Protein AF-A0A4P6Q8H3-F1 (afdb_monomer)

Sequence (110 aa):
MSIVLQLRPDGPITEISLPDSDIARLAALHRTIACTVLDVLPLNVRTDVYFDADAHDSGQPINPIATALLRRNGYPWQQCRGLVVLCAHTPEGAPIDLPLAQSGQLLAPQ

pLDDT: mean 84.44, std 11.74, range [45.09, 95.31]

Structure (mmCIF, N/CA/C/O backbone):
data_AF-A0A4P6Q8H3-F1
#
_entry.id   AF-A0A4P6Q8H3-F1
#
loop_
_atom_site.group_PDB
_atom_site.id
_atom_site.type_symbol
_atom_site.label_atom_id
_atom_site.label_alt_id
_atom_site.label_comp_id
_atom_site.label_asym_id
_atom_site.label_entity_id
_atom_site.label_seq_id
_atom_site.pdbx_PDB_ins_code
_atom_site.Cartn_x
_atom_site.Cartn_y
_atom_site.Cartn_z
_atom_site.occupancy
_atom_site.B_iso_or_equiv
_atom_site.auth_seq_id
_atom_site.auth_comp_id
_atom_site.auth_asym_id
_atom_site.auth_atom_id
_atom_site.pdbx_PDB_model_num
ATOM 1 N N . MET A 1 1 ? -7.932 -3.383 -18.381 1.00 45.94 1 MET A N 1
ATOM 2 C CA . MET A 1 1 ? -7.490 -2.333 -17.444 1.00 45.94 1 MET A CA 1
ATOM 3 C C . MET A 1 1 ? -6.812 -3.028 -16.282 1.00 45.94 1 MET A C 1
ATOM 5 O O . MET A 1 1 ? -7.375 -3.979 -15.755 1.00 45.94 1 MET A O 1
ATOM 9 N N . SER A 1 2 ? -5.587 -2.637 -15.970 1.00 55.84 2 SER A N 1
ATOM 10 C CA . SER A 1 2 ? -4.863 -3.115 -14.795 1.00 55.84 2 SER A CA 1
ATOM 11 C C . SER A 1 2 ? -4.801 -1.935 -13.828 1.00 55.84 2 SER A C 1
ATOM 13 O O . SER A 1 2 ? -4.644 -0.800 -14.281 1.00 55.84 2 SER A O 1
ATOM 15 N N . ILE A 1 3 ? -5.033 -2.179 -12.540 1.00 69.50 3 ILE A N 1
ATOM 16 C CA . ILE A 1 3 ? -5.221 -1.115 -11.547 1.00 69.50 3 ILE A CA 1
ATOM 17 C C . ILE A 1 3 ? -4.392 -1.367 -10.296 1.00 69.50 3 ILE A C 1
ATOM 19 O O . ILE A 1 3 ? -4.193 -2.499 -9.875 1.00 69.50 3 ILE A O 1
ATOM 23 N N . VAL A 1 4 ? -3.949 -0.299 -9.662 1.00 77.38 4 VAL A N 1
ATOM 24 C CA . VAL A 1 4 ? -3.361 -0.293 -8.329 1.00 77.38 4 VAL A CA 1
ATOM 25 C C . VAL A 1 4 ? -4.373 0.293 -7.358 1.00 77.38 4 VAL A C 1
ATOM 27 O O . VAL A 1 4 ? -5.062 1.259 -7.686 1.00 77.38 4 VAL A O 1
ATOM 30 N N . LEU A 1 5 ? -4.478 -0.289 -6.161 1.00 84.44 5 LEU A N 1
ATOM 31 C CA . LEU A 1 5 ? -5.413 0.190 -5.143 1.00 84.44 5 LEU A CA 1
ATOM 32 C C . LEU A 1 5 ? -4.682 1.080 -4.146 1.00 84.44 5 LEU A C 1
ATOM 34 O O . LEU A 1 5 ? -3.814 0.624 -3.408 1.00 84.44 5 LEU A O 1
ATOM 38 N N . GLN A 1 6 ? -5.073 2.343 -4.088 1.00 90.81 6 GLN A N 1
ATOM 39 C CA . GLN A 1 6 ? -4.655 3.276 -3.057 1.00 90.81 6 GLN A CA 1
ATOM 40 C C . GLN A 1 6 ? -5.669 3.237 -1.909 1.00 90.81 6 GLN A C 1
ATOM 42 O O . GLN A 1 6 ? -6.844 3.551 -2.081 1.00 90.81 6 GLN A O 1
ATOM 47 N N . LEU A 1 7 ? -5.196 2.862 -0.725 1.00 91.00 7 LEU A N 1
ATOM 48 C CA . LEU A 1 7 ? -5.953 2.799 0.518 1.00 91.00 7 LEU A CA 1
ATOM 49 C C . LEU A 1 7 ? -5.586 4.007 1.371 1.00 91.00 7 LEU A C 1
ATOM 51 O O . LEU A 1 7 ? -4.484 4.074 1.923 1.00 91.00 7 LEU A O 1
ATOM 55 N N . ARG A 1 8 ? -6.497 4.966 1.510 1.00 90.62 8 ARG A N 1
ATOM 56 C CA . ARG A 1 8 ? -6.270 6.108 2.399 1.00 90.62 8 ARG A CA 1
ATOM 57 C C . ARG A 1 8 ? -6.723 5.799 3.833 1.00 90.62 8 ARG A C 1
ATOM 59 O O . ARG A 1 8 ? -7.718 5.096 4.005 1.00 90.62 8 ARG A O 1
ATOM 66 N N . PRO A 1 9 ? -6.064 6.360 4.866 1.00 90.44 9 PRO A N 1
ATOM 67 C CA . PRO A 1 9 ? -6.502 6.212 6.257 1.00 90.44 9 PRO A CA 1
ATOM 68 C C . PRO A 1 9 ? -7.934 6.683 6.518 1.00 90.44 9 PRO A C 1
ATOM 70 O O . PRO A 1 9 ? -8.616 6.134 7.378 1.00 90.44 9 PRO A O 1
ATOM 73 N N . ASP A 1 10 ? -8.364 7.713 5.787 1.00 86.44 10 ASP A N 1
ATOM 74 C CA . ASP A 1 10 ? -9.632 8.425 5.949 1.00 86.44 10 ASP A CA 1
ATOM 75 C C . ASP A 1 10 ? -10.779 7.855 5.103 1.00 86.44 10 ASP A C 1
ATOM 77 O O . ASP A 1 10 ? -11.891 8.376 5.163 1.00 86.44 10 ASP A O 1
ATOM 81 N N . GLY A 1 11 ? -10.556 6.773 4.353 1.00 71.62 11 GLY A N 1
ATOM 82 C CA . GLY A 1 11 ? -11.653 6.056 3.710 1.00 71.62 11 GLY A CA 1
ATOM 83 C C . GLY A 1 11 ? -11.346 5.535 2.314 1.00 71.62 11 GLY A C 1
ATOM 84 O O . GLY A 1 11 ? -11.035 4.354 2.185 1.00 71.62 11 GLY A O 1
ATO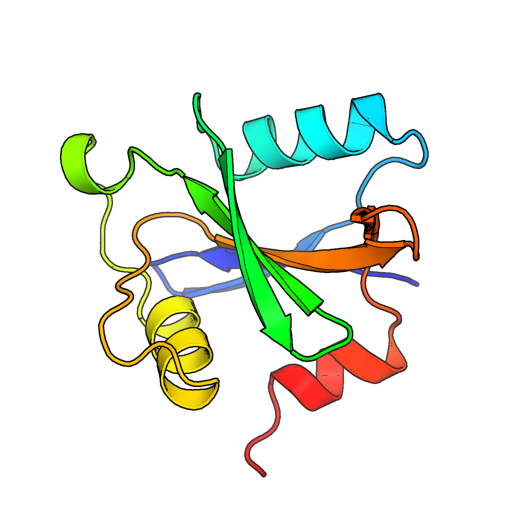M 85 N N . PRO A 1 12 ? -11.549 6.330 1.249 1.00 79.56 12 PRO A N 1
ATOM 86 C CA . PRO A 1 12 ? -11.826 5.775 -0.066 1.00 79.56 12 PRO A CA 1
ATOM 87 C C . PRO A 1 12 ? -10.656 4.947 -0.594 1.00 79.56 12 PRO A C 1
ATOM 89 O O . PRO A 1 12 ? -9.498 5.369 -0.564 1.00 79.56 12 PRO A O 1
ATOM 92 N N . ILE A 1 13 ? -11.008 3.769 -1.105 1.00 85.25 13 ILE A N 1
ATOM 93 C CA . ILE A 1 13 ? -10.136 2.967 -1.950 1.00 85.25 13 ILE A CA 1
ATOM 94 C C . ILE A 1 13 ? -10.223 3.578 -3.343 1.00 85.25 13 ILE A C 1
ATOM 96 O O . ILE A 1 13 ? -11.306 3.624 -3.927 1.00 85.25 13 ILE A O 1
ATOM 100 N N . THR A 1 14 ? -9.108 4.084 -3.853 1.00 86.38 14 THR A N 1
ATOM 101 C CA . THR A 1 14 ? -9.048 4.691 -5.184 1.00 86.38 14 THR A CA 1
ATOM 102 C C . THR A 1 14 ? -8.189 3.853 -6.107 1.00 86.38 14 THR A C 1
ATOM 104 O O . THR A 1 14 ? -7.115 3.398 -5.720 1.00 86.38 14 THR A O 1
ATOM 107 N N . GLU A 1 15 ? -8.650 3.675 -7.338 1.00 87.19 15 GLU A N 1
ATOM 108 C CA . GLU A 1 15 ? -7.891 2.991 -8.378 1.00 87.19 15 GLU A CA 1
ATOM 109 C C . GLU A 1 15 ? -6.971 3.991 -9.079 1.00 87.19 15 GLU A C 1
ATOM 111 O O . GLU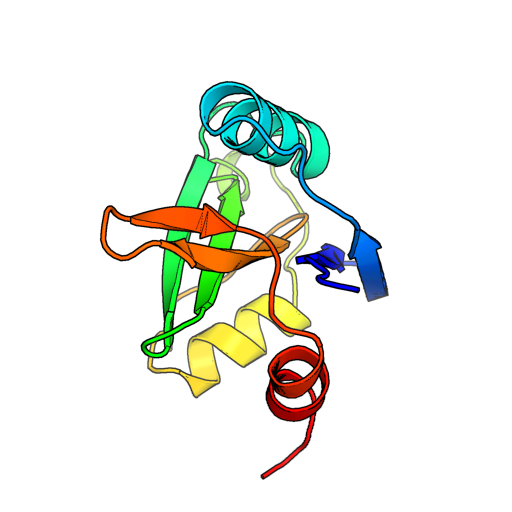 A 1 15 ? -7.403 5.072 -9.486 1.00 87.19 15 GLU A O 1
ATOM 116 N N . ILE A 1 16 ? -5.700 3.630 -9.213 1.00 84.75 16 ILE A N 1
ATOM 117 C CA . ILE A 1 16 ? -4.702 4.377 -9.981 1.00 84.75 16 ILE A CA 1
ATOM 118 C C . ILE A 1 16 ? -4.005 3.427 -10.957 1.00 84.75 16 ILE A C 1
ATOM 120 O O . ILE A 1 16 ? -4.143 2.211 -10.849 1.00 84.75 16 ILE A O 1
ATOM 124 N N . SER A 1 17 ? -3.239 3.968 -11.899 1.00 84.19 17 SER A N 1
ATOM 125 C CA . SER A 1 17 ? -2.379 3.171 -12.778 1.00 84.19 17 SER A CA 1
ATOM 126 C C . SER A 1 17 ? -0.927 3.556 -12.566 1.00 84.19 17 SER A C 1
ATOM 128 O O . SER A 1 17 ? -0.606 4.741 -12.417 1.00 84.19 17 SER A O 1
ATOM 130 N N . LEU A 1 18 ? -0.050 2.560 -12.560 1.00 83.31 18 LEU A N 1
ATOM 131 C CA . LEU A 1 18 ? 1.385 2.784 -12.567 1.00 83.31 18 LEU A CA 1
ATOM 132 C C . LEU A 1 18 ? 1.887 3.058 -13.994 1.00 83.31 18 LEU A C 1
ATOM 134 O O . LEU A 1 18 ? 1.299 2.592 -14.968 1.00 83.31 18 LEU A O 1
ATOM 138 N N . PRO A 1 19 ? 2.980 3.822 -14.149 1.00 84.38 19 PRO A N 1
ATOM 139 C CA . PRO A 1 19 ? 3.620 4.002 -15.449 1.00 84.38 19 PRO A CA 1
ATOM 140 C C . PRO A 1 19 ? 4.237 2.688 -15.963 1.00 84.38 19 PRO A C 1
ATOM 142 O O . PRO A 1 19 ? 4.524 1.775 -15.193 1.00 84.38 19 PRO A O 1
ATOM 145 N N . ASP A 1 20 ? 4.516 2.602 -17.264 1.00 79.31 20 ASP A N 1
ATOM 146 C CA . ASP A 1 20 ? 5.008 1.361 -17.889 1.00 79.31 20 ASP A CA 1
ATOM 147 C C . ASP A 1 20 ? 6.480 1.020 -17.578 1.00 79.31 20 ASP A C 1
ATOM 149 O O . ASP A 1 20 ? 6.899 -0.121 -17.751 1.00 79.31 20 ASP A O 1
ATOM 153 N N . SER A 1 21 ? 7.275 1.992 -17.117 1.00 83.31 21 SER A N 1
ATOM 154 C CA . SER A 1 21 ? 8.712 1.829 -16.842 1.00 83.31 21 SER A CA 1
ATOM 155 C C . SER A 1 21 ? 8.987 1.549 -15.366 1.00 83.31 21 SER A C 1
ATOM 157 O O . SER A 1 21 ? 8.587 2.346 -14.525 1.00 83.31 21 SER A O 1
ATOM 159 N N . ASP A 1 22 ? 9.748 0.498 -15.045 1.00 77.44 22 ASP A N 1
ATOM 160 C CA . ASP A 1 22 ? 10.038 0.068 -13.663 1.00 77.44 22 ASP A CA 1
ATOM 161 C C . ASP A 1 22 ? 10.598 1.180 -12.764 1.00 77.44 22 ASP A C 1
ATOM 163 O O . ASP A 1 22 ? 10.127 1.377 -11.642 1.00 77.44 22 ASP A O 1
ATOM 167 N N . ILE A 1 23 ? 11.550 1.973 -13.269 1.00 81.50 23 ILE A N 1
ATOM 168 C CA . ILE A 1 23 ? 12.101 3.123 -12.530 1.00 81.50 23 ILE A CA 1
ATOM 169 C C . ILE A 1 23 ? 10.998 4.152 -12.255 1.00 81.50 23 ILE A C 1
ATOM 171 O O . ILE A 1 23 ? 10.897 4.698 -11.154 1.00 81.50 23 ILE A O 1
ATOM 175 N N . ALA A 1 24 ? 10.141 4.400 -13.247 1.00 84.44 24 ALA A N 1
ATOM 176 C CA . ALA A 1 24 ? 9.018 5.312 -13.095 1.00 84.44 24 ALA A CA 1
ATOM 177 C C . ALA A 1 24 ? 7.962 4.762 -12.121 1.00 84.44 24 ALA A C 1
ATOM 179 O O . ALA A 1 24 ? 7.309 5.558 -11.452 1.00 84.44 24 ALA A O 1
ATOM 180 N N . ARG A 1 25 ? 7.808 3.434 -11.997 1.00 87.38 25 ARG A N 1
ATOM 181 C CA . ARG A 1 25 ? 6.855 2.800 -11.069 1.00 87.38 25 ARG A CA 1
ATOM 182 C C . ARG A 1 25 ? 7.239 3.041 -9.621 1.00 87.38 25 ARG A C 1
ATOM 184 O O . ARG A 1 25 ? 6.410 3.523 -8.856 1.00 87.38 25 ARG A O 1
ATOM 191 N N . LEU A 1 26 ? 8.496 2.787 -9.257 1.00 87.31 26 LEU A N 1
ATOM 192 C CA . LEU A 1 26 ? 8.980 3.066 -7.902 1.00 87.31 26 LEU A CA 1
ATOM 193 C C . LEU A 1 26 ? 8.883 4.561 -7.572 1.00 87.31 26 LEU A C 1
ATOM 195 O O . LEU A 1 26 ? 8.360 4.927 -6.521 1.00 87.31 26 LEU A O 1
ATOM 199 N N . ALA A 1 27 ? 9.290 5.438 -8.496 1.00 88.38 27 ALA A N 1
ATOM 200 C CA . ALA A 1 27 ? 9.148 6.882 -8.312 1.00 88.38 27 ALA A CA 1
ATOM 201 C C . ALA A 1 27 ? 7.676 7.316 -8.151 1.00 88.38 27 ALA A C 1
ATOM 203 O O . ALA A 1 27 ? 7.367 8.191 -7.339 1.00 88.38 27 ALA A O 1
ATOM 204 N N . ALA A 1 28 ? 6.757 6.690 -8.893 1.00 90.12 28 ALA A N 1
ATOM 205 C CA . ALA A 1 28 ? 5.325 6.926 -8.755 1.00 90.12 28 ALA A CA 1
ATOM 206 C C . ALA A 1 28 ? 4.799 6.460 -7.390 1.00 90.12 28 ALA A C 1
ATOM 208 O O . ALA A 1 28 ? 4.032 7.195 -6.777 1.00 90.12 28 ALA A O 1
ATOM 209 N N . LEU A 1 29 ? 5.233 5.302 -6.879 1.00 91.50 29 LEU A N 1
ATOM 210 C CA . LEU A 1 29 ? 4.853 4.822 -5.545 1.00 91.50 29 LEU A CA 1
ATOM 211 C C . LEU A 1 29 ? 5.306 5.783 -4.443 1.00 91.50 29 LEU A C 1
ATOM 213 O O . LEU A 1 29 ? 4.477 6.198 -3.635 1.00 91.50 29 LEU A O 1
ATOM 217 N N . HIS A 1 30 ? 6.570 6.219 -4.468 1.00 92.81 30 HIS A N 1
ATOM 218 C CA . HIS A 1 30 ? 7.086 7.228 -3.534 1.00 92.81 30 HIS A CA 1
ATOM 219 C C . HIS A 1 30 ? 6.251 8.509 -3.553 1.00 92.81 30 HIS A C 1
ATOM 221 O O . HIS A 1 30 ? 5.875 9.038 -2.507 1.00 92.81 30 HIS A O 1
ATOM 227 N N . ARG A 1 31 ? 5.921 9.004 -4.751 1.00 91.62 31 ARG A N 1
ATOM 228 C CA . ARG A 1 31 ? 5.12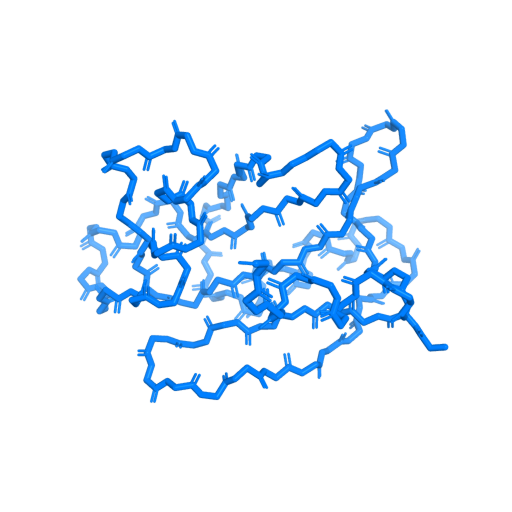1 10.221 -4.908 1.00 91.62 31 ARG A CA 1
ATOM 229 C C . ARG A 1 31 ? 3.683 10.041 -4.426 1.00 91.62 31 ARG A C 1
ATOM 231 O O . ARG A 1 31 ? 3.145 10.952 -3.806 1.00 91.62 31 ARG A O 1
ATOM 238 N N . THR A 1 32 ? 3.069 8.902 -4.724 1.00 91.94 32 THR A N 1
ATOM 239 C CA . THR A 1 32 ? 1.687 8.588 -4.341 1.00 91.94 32 THR A CA 1
ATOM 240 C C . THR A 1 32 ? 1.548 8.442 -2.831 1.00 91.94 32 THR A C 1
ATOM 242 O O . THR A 1 32 ? 0.622 8.999 -2.251 1.00 91.94 32 THR A O 1
ATOM 245 N N . ILE A 1 33 ? 2.476 7.728 -2.190 1.00 92.88 33 ILE A N 1
ATOM 246 C CA . ILE A 1 33 ? 2.499 7.536 -0.733 1.00 92.88 33 ILE A CA 1
ATOM 247 C C . ILE A 1 33 ? 2.997 8.796 -0.013 1.00 92.88 33 ILE A C 1
ATOM 249 O O . ILE A 1 33 ? 2.674 9.000 1.154 1.00 92.88 33 ILE A O 1
ATOM 253 N N . ALA A 1 34 ? 3.692 9.679 -0.736 1.00 91.50 34 ALA A N 1
ATOM 254 C CA . ALA A 1 34 ? 4.341 10.874 -0.215 1.00 91.50 34 ALA A CA 1
ATOM 255 C C . ALA A 1 34 ? 5.384 10.537 0.866 1.00 91.50 34 ALA A C 1
ATOM 257 O O . ALA A 1 34 ? 5.409 11.158 1.926 1.00 91.50 34 ALA A O 1
ATOM 258 N N . CYS A 1 35 ? 6.248 9.556 0.575 1.00 92.06 35 CYS A N 1
ATOM 259 C CA . CYS A 1 35 ? 7.261 9.047 1.500 1.00 92.06 35 CYS A CA 1
ATOM 260 C C . CYS A 1 35 ? 8.692 9.173 0.974 1.00 92.06 35 CYS A C 1
ATOM 262 O O . CYS A 1 35 ? 8.953 9.148 -0.235 1.00 92.06 35 CYS A O 1
ATOM 264 N N . THR A 1 36 ? 9.633 9.238 1.915 1.00 89.88 36 THR A N 1
ATOM 265 C CA . THR A 1 36 ? 11.073 9.198 1.623 1.00 89.88 36 THR A CA 1
ATOM 266 C C . THR A 1 36 ? 11.579 7.764 1.576 1.00 89.88 36 THR A C 1
ATOM 268 O O . THR A 1 36 ? 12.326 7.415 0.665 1.00 89.88 36 THR A O 1
ATOM 271 N N . VAL A 1 37 ? 11.145 6.927 2.522 1.00 91.94 37 VAL A N 1
ATOM 272 C CA . VAL A 1 37 ? 11.510 5.512 2.602 1.00 91.94 37 VAL A CA 1
ATOM 273 C C . VAL A 1 37 ? 10.263 4.676 2.354 1.00 91.94 37 VAL A C 1
ATOM 275 O O . VAL A 1 37 ? 9.253 4.807 3.041 1.00 91.94 37 VAL A O 1
ATOM 278 N N . LEU A 1 38 ? 10.327 3.847 1.319 1.00 93.00 38 LEU A N 1
ATOM 279 C CA . LEU A 1 38 ? 9.250 2.948 0.941 1.00 93.00 38 LEU A CA 1
ATOM 280 C C . LEU A 1 38 ? 9.547 1.560 1.509 1.00 93.00 38 LEU A C 1
ATOM 282 O O . LEU A 1 38 ? 10.622 1.020 1.251 1.00 93.00 38 LEU A O 1
ATOM 286 N N . ASP A 1 39 ? 8.598 0.993 2.243 1.00 92.94 39 ASP A N 1
ATOM 287 C CA . ASP A 1 39 ? 8.642 -0.397 2.696 1.00 92.94 39 ASP A CA 1
ATOM 288 C C . ASP A 1 39 ? 7.592 -1.233 1.955 1.00 92.94 39 ASP A C 1
ATOM 290 O O . ASP A 1 39 ? 6.608 -0.707 1.418 1.00 92.94 39 ASP A O 1
ATOM 294 N N . VAL A 1 40 ? 7.827 -2.543 1.900 1.00 93.00 40 VAL A N 1
ATOM 295 C CA . VAL A 1 40 ? 6.992 -3.500 1.181 1.00 93.00 40 VAL A CA 1
ATOM 296 C C . VAL A 1 40 ? 6.783 -4.773 1.993 1.00 93.00 40 VAL A C 1
ATOM 298 O O . VAL A 1 40 ? 7.724 -5.383 2.497 1.00 93.00 40 VAL A O 1
ATOM 301 N N . LEU A 1 41 ? 5.529 -5.214 2.083 1.00 92.12 41 LEU A N 1
ATOM 302 C CA . LEU A 1 41 ? 5.169 -6.505 2.667 1.00 92.12 41 LEU A CA 1
ATOM 303 C C . LEU A 1 41 ? 4.340 -7.326 1.678 1.00 92.12 41 LEU A C 1
ATOM 305 O O . LEU A 1 41 ? 3.353 -6.803 1.155 1.00 92.12 41 LEU A O 1
ATOM 309 N N . PRO A 1 42 ? 4.662 -8.610 1.454 1.00 90.56 42 PRO A N 1
ATOM 310 C CA . PRO A 1 42 ? 3.833 -9.458 0.615 1.00 90.56 42 PRO A CA 1
ATOM 311 C C . PRO A 1 42 ? 2.509 -9.735 1.328 1.00 90.56 42 PRO A C 1
ATOM 313 O O . PRO A 1 42 ? 2.471 -10.350 2.389 1.00 90.56 42 PRO A O 1
ATOM 316 N N . LEU A 1 43 ? 1.395 -9.288 0.750 1.00 87.75 43 LEU A N 1
ATOM 317 C CA . LEU A 1 43 ? 0.066 -9.588 1.281 1.00 87.75 43 LEU A CA 1
ATOM 318 C C . LEU A 1 43 ? -0.309 -11.045 1.006 1.00 87.75 43 LEU A C 1
ATOM 320 O O . LEU A 1 43 ? -0.938 -11.698 1.827 1.00 87.75 43 LEU A O 1
ATOM 324 N N . ASN A 1 44 ? 0.034 -11.534 -0.183 1.00 82.81 44 ASN A N 1
ATOM 325 C CA . ASN A 1 44 ? -0.142 -12.915 -0.611 1.00 82.81 44 ASN A CA 1
ATOM 326 C C . ASN A 1 44 ? 0.844 -13.223 -1.754 1.00 82.81 44 ASN A C 1
ATOM 328 O O . ASN A 1 44 ? 1.673 -12.394 -2.110 1.00 82.81 44 ASN A O 1
ATOM 332 N N . VAL A 1 45 ? 0.732 -14.404 -2.369 1.00 80.94 45 VAL A N 1
ATOM 333 C CA . VAL A 1 45 ? 1.647 -14.886 -3.429 1.00 80.94 45 VAL A CA 1
ATOM 334 C C . VAL A 1 45 ? 1.673 -13.993 -4.686 1.00 80.94 45 VAL A C 1
ATOM 336 O O . VAL A 1 45 ? 2.499 -14.199 -5.564 1.00 80.94 45 VAL A O 1
ATOM 339 N N . ARG A 1 46 ? 0.734 -13.055 -4.835 1.00 81.31 46 ARG A N 1
ATOM 340 C CA . ARG A 1 46 ? 0.548 -12.244 -6.048 1.00 81.31 46 ARG A CA 1
ATOM 341 C C . ARG A 1 46 ? 0.390 -10.751 -5.774 1.00 81.31 46 ARG A C 1
ATOM 343 O O . ARG A 1 46 ? 0.172 -9.997 -6.719 1.00 81.31 46 ARG A O 1
ATOM 350 N N . THR A 1 47 ? 0.405 -10.321 -4.517 1.00 87.44 47 THR A N 1
ATOM 351 C CA . THR A 1 47 ? 0.086 -8.940 -4.148 1.00 87.44 47 THR A CA 1
ATOM 352 C C . THR A 1 47 ? 0.975 -8.481 -3.018 1.00 87.44 47 THR A C 1
ATOM 354 O O . THR A 1 47 ? 1.071 -9.166 -2.001 1.00 87.44 47 THR A O 1
ATOM 357 N N . ASP A 1 48 ? 1.511 -7.280 -3.171 1.00 92.25 48 ASP A N 1
ATOM 358 C CA . ASP A 1 48 ? 2.326 -6.598 -2.183 1.00 92.25 48 ASP A CA 1
ATOM 359 C C . ASP A 1 48 ? 1.625 -5.348 -1.658 1.00 92.25 48 ASP A C 1
ATOM 361 O O . ASP A 1 48 ? 0.799 -4.723 -2.332 1.00 92.25 48 ASP A O 1
ATOM 365 N N . VAL A 1 49 ? 1.985 -4.988 -0.431 1.00 93.19 49 VAL A N 1
ATOM 366 C CA . VAL A 1 49 ? 1.560 -3.785 0.272 1.00 93.19 49 VAL A CA 1
ATOM 367 C C . VAL A 1 49 ? 2.746 -2.846 0.375 1.00 93.19 49 VAL A C 1
ATOM 369 O O . VAL A 1 49 ? 3.694 -3.138 1.098 1.00 93.19 49 VAL A O 1
ATOM 372 N N . TYR A 1 50 ? 2.665 -1.709 -0.304 1.00 94.94 50 TYR A N 1
ATOM 373 C CA . TYR A 1 50 ? 3.643 -0.632 -0.229 1.00 94.94 50 TYR A CA 1
ATOM 374 C C . TYR A 1 50 ? 3.160 0.463 0.719 1.00 94.94 50 TYR A C 1
ATOM 376 O O . TYR A 1 50 ? 2.007 0.900 0.642 1.00 94.94 50 TYR A O 1
ATOM 384 N N . PHE 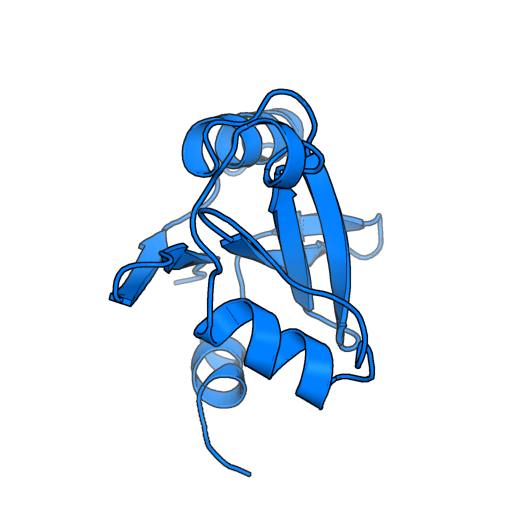A 1 51 ? 4.034 0.915 1.611 1.00 94.75 51 PHE A N 1
ATOM 385 C CA . PHE A 1 51 ? 3.718 1.943 2.600 1.00 94.75 51 PHE A CA 1
ATOM 386 C C . PHE A 1 51 ? 4.968 2.724 3.014 1.00 94.75 51 PHE A C 1
ATOM 388 O O . PHE A 1 51 ? 6.094 2.347 2.700 1.00 94.75 51 PHE A O 1
ATOM 395 N N . ASP A 1 52 ? 4.755 3.844 3.697 1.00 95.31 52 ASP A N 1
ATOM 396 C CA . ASP A 1 52 ? 5.829 4.669 4.245 1.00 95.31 52 ASP A CA 1
ATOM 397 C C . ASP A 1 52 ? 6.427 4.009 5.497 1.00 95.31 52 ASP A C 1
ATOM 399 O O . ASP A 1 52 ? 5.719 3.802 6.490 1.00 95.31 52 ASP A O 1
ATOM 403 N N . ALA A 1 53 ? 7.721 3.685 5.450 1.00 93.44 53 ALA A N 1
ATOM 404 C CA . ALA A 1 53 ? 8.438 3.062 6.564 1.00 93.44 53 ALA A CA 1
ATOM 405 C C . ALA A 1 53 ? 8.478 3.977 7.801 1.00 93.44 53 ALA A C 1
ATOM 407 O O . ALA A 1 53 ? 8.390 3.508 8.936 1.00 93.44 53 ALA A O 1
ATOM 408 N N . ASP A 1 54 ? 8.521 5.291 7.570 1.00 93.88 54 ASP A N 1
ATOM 409 C CA . ASP A 1 54 ? 8.690 6.317 8.600 1.00 93.88 54 ASP A CA 1
ATOM 410 C C . ASP A 1 54 ? 7.339 6.909 9.044 1.00 93.88 54 ASP A C 1
ATOM 412 O O . ASP A 1 54 ? 7.273 7.902 9.779 1.00 93.88 54 ASP A O 1
ATOM 416 N N . ALA A 1 55 ? 6.221 6.301 8.626 1.00 91.19 55 ALA A N 1
ATOM 417 C CA . ALA A 1 55 ? 4.877 6.801 8.913 1.00 91.19 55 ALA A CA 1
ATOM 418 C C . ALA A 1 55 ? 4.568 6.863 10.416 1.00 91.19 55 ALA A C 1
ATOM 420 O O . ALA A 1 55 ? 3.725 7.655 10.852 1.00 91.19 55 ALA A O 1
ATOM 421 N N . HIS A 1 56 ? 5.220 6.010 11.213 1.00 89.31 56 HIS A N 1
ATOM 422 C CA . HIS A 1 56 ? 5.127 6.054 12.669 1.00 89.31 56 HIS A CA 1
ATOM 423 C C . HIS A 1 56 ? 5.739 7.342 13.223 1.00 89.31 56 HIS A C 1
ATOM 425 O O . HIS A 1 56 ? 5.057 8.076 13.941 1.00 89.31 56 HIS A O 1
ATOM 431 N N . ASP A 1 57 ? 6.977 7.636 12.835 1.00 91.25 57 ASP A N 1
ATOM 432 C CA . ASP A 1 57 ? 7.745 8.785 13.321 1.00 91.25 57 ASP A CA 1
ATOM 433 C C . ASP A 1 57 ? 7.168 10.108 12.809 1.00 91.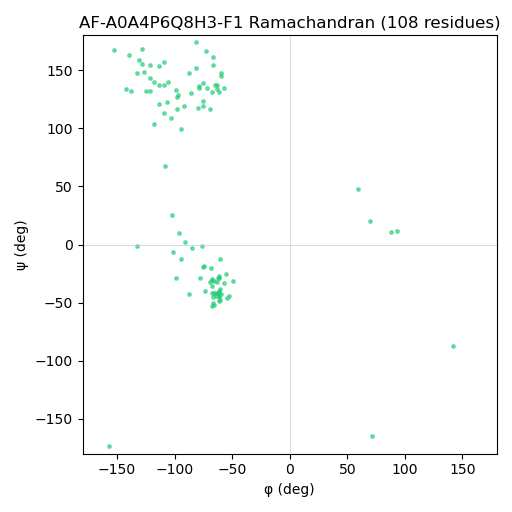25 57 ASP A C 1
ATOM 435 O O . ASP A 1 57 ? 7.137 11.108 13.524 1.00 91.25 57 ASP A O 1
ATOM 439 N N . SER A 1 58 ? 6.606 10.088 11.600 1.00 88.12 58 SER A N 1
ATOM 440 C CA . SER A 1 58 ? 5.917 11.228 10.988 1.00 88.12 58 SER A CA 1
ATOM 441 C C . SER A 1 58 ? 4.514 11.482 11.560 1.00 88.12 58 SER A C 1
ATOM 443 O O . SER A 1 58 ? 3.830 12.413 11.135 1.00 88.12 58 SER A O 1
ATOM 445 N N . GLY A 1 59 ? 4.045 10.660 12.507 1.00 91.19 59 GLY A N 1
ATOM 446 C CA . GLY A 1 59 ? 2.754 10.848 13.172 1.00 91.19 59 GLY A CA 1
ATOM 447 C C . GLY A 1 59 ? 1.533 10.609 12.278 1.00 91.19 59 GLY A C 1
ATOM 448 O O . GLY A 1 59 ? 0.436 11.063 12.609 1.00 91.19 59 GLY A O 1
ATOM 449 N N . GLN A 1 60 ? 1.686 9.885 11.164 1.00 93.25 60 GLN A N 1
ATOM 450 C CA . GLN A 1 60 ? 0.585 9.599 10.241 1.00 93.25 60 GLN A CA 1
ATOM 451 C C . GLN A 1 60 ? -0.547 8.834 10.959 1.00 93.25 60 GLN A C 1
ATOM 453 O O . GLN A 1 60 ? -0.290 8.035 11.874 1.00 93.25 60 GLN A O 1
ATOM 458 N N . PRO A 1 61 ? -1.821 9.034 10.578 1.00 94.62 61 PRO A N 1
ATOM 459 C CA . PRO A 1 61 ? -2.935 8.305 11.175 1.00 94.62 61 PRO A CA 1
ATOM 460 C C . PRO A 1 61 ? -2.873 6.817 10.820 1.00 94.62 61 PRO A C 1
ATOM 462 O O . PRO A 1 61 ? -2.320 6.427 9.793 1.00 94.62 61 PRO A O 1
ATOM 465 N N . ILE A 1 62 ? -3.464 5.970 11.662 1.00 94.56 62 ILE A N 1
ATOM 466 C CA . ILE A 1 62 ? -3.586 4.533 11.382 1.00 94.56 62 ILE A CA 1
ATOM 467 C C . ILE A 1 62 ? -4.455 4.336 10.142 1.00 94.56 62 ILE A C 1
ATOM 469 O O . ILE A 1 62 ? -5.509 4.954 10.029 1.00 94.56 62 ILE A O 1
ATOM 473 N N . ASN A 1 63 ? -4.040 3.435 9.255 1.00 94.94 63 ASN A N 1
ATOM 474 C CA . ASN A 1 63 ? -4.847 2.975 8.136 1.00 94.94 63 ASN A CA 1
ATOM 475 C C . ASN A 1 63 ? -5.576 1.681 8.533 1.00 94.94 63 ASN A C 1
ATOM 477 O O . ASN A 1 63 ? -4.958 0.608 8.533 1.00 94.94 63 ASN A O 1
ATOM 481 N N . PRO A 1 64 ? -6.864 1.750 8.923 1.00 92.88 64 PRO A N 1
ATOM 482 C CA . PRO A 1 64 ? -7.568 0.598 9.476 1.00 92.88 64 PRO A CA 1
ATOM 483 C C . PRO A 1 64 ? -7.782 -0.500 8.431 1.00 92.88 64 PRO A C 1
ATOM 485 O O . PRO A 1 64 ? -7.676 -1.677 8.770 1.00 92.88 64 PRO A O 1
ATOM 488 N N . ILE A 1 65 ? -8.021 -0.133 7.167 1.00 91.12 65 ILE A N 1
ATOM 489 C CA . ILE A 1 65 ? -8.251 -1.086 6.075 1.00 91.12 65 ILE A CA 1
ATOM 490 C C . ILE A 1 65 ? -6.969 -1.868 5.790 1.00 91.12 65 ILE A C 1
ATOM 492 O O . ILE A 1 65 ? -6.977 -3.097 5.836 1.00 91.12 65 ILE A O 1
ATOM 496 N N . ALA A 1 66 ? -5.852 -1.171 5.566 1.00 92.31 66 ALA A N 1
ATOM 497 C CA . ALA A 1 66 ? -4.568 -1.822 5.312 1.00 92.31 66 ALA A CA 1
ATOM 498 C C . ALA A 1 66 ? -4.115 -2.681 6.503 1.00 92.31 66 ALA A C 1
ATOM 500 O O . ALA A 1 66 ? -3.674 -3.815 6.326 1.00 92.31 66 ALA A O 1
ATOM 501 N N . THR A 1 67 ? -4.300 -2.177 7.727 1.00 93.25 67 THR A N 1
ATOM 502 C CA . THR A 1 67 ? -3.988 -2.922 8.955 1.00 93.25 67 THR A CA 1
ATOM 503 C C . THR A 1 67 ? -4.826 -4.198 9.061 1.00 93.25 67 THR A C 1
ATOM 505 O O . THR A 1 67 ? -4.293 -5.263 9.361 1.00 93.25 67 THR A O 1
ATOM 508 N N . ALA A 1 68 ? -6.132 -4.129 8.790 1.00 90.88 68 ALA A N 1
ATOM 509 C CA . ALA A 1 68 ? -7.000 -5.303 8.812 1.00 90.88 68 ALA A CA 1
ATOM 510 C C . ALA A 1 68 ? -6.607 -6.331 7.737 1.00 90.88 68 ALA A C 1
ATOM 512 O O . ALA A 1 68 ? -6.561 -7.528 8.027 1.00 90.88 68 ALA A O 1
ATOM 513 N N . LEU A 1 69 ? -6.274 -5.872 6.525 1.00 89.62 69 LEU A N 1
ATOM 514 C CA . LEU A 1 69 ? -5.808 -6.732 5.434 1.00 89.62 69 LEU A CA 1
A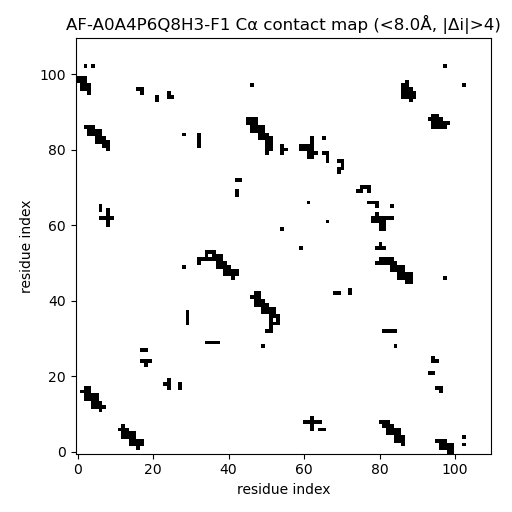TOM 515 C C . LEU A 1 69 ? -4.522 -7.474 5.807 1.00 89.62 69 LEU A C 1
ATOM 517 O O . LEU A 1 69 ? -4.458 -8.692 5.656 1.00 89.62 69 LEU A O 1
ATOM 521 N N . LE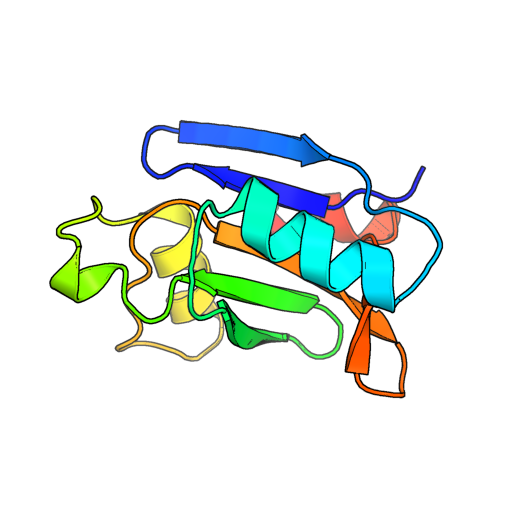U A 1 70 ? -3.525 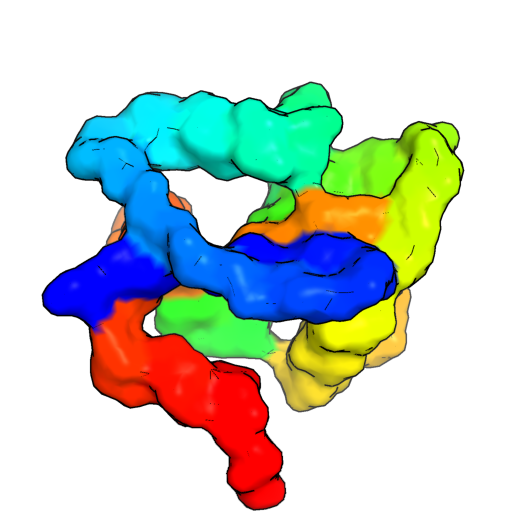-6.775 6.345 1.00 91.69 70 LEU A N 1
ATOM 522 C CA . LEU A 1 70 ? -2.261 -7.384 6.762 1.00 91.69 70 LEU A CA 1
ATOM 523 C C . LEU A 1 70 ? -2.455 -8.383 7.903 1.00 91.69 70 LEU A C 1
ATOM 525 O O . LEU A 1 70 ? -1.957 -9.507 7.836 1.00 91.69 70 LEU A O 1
ATOM 529 N N . ARG A 1 71 ? -3.257 -8.032 8.913 1.00 92.69 71 ARG A N 1
ATOM 530 C CA . ARG A 1 71 ? -3.580 -8.947 10.018 1.00 92.69 71 ARG A CA 1
ATOM 531 C C . ARG A 1 71 ? -4.255 -10.224 9.531 1.00 92.69 71 ARG A C 1
ATOM 533 O O . ARG A 1 71 ? -3.888 -11.308 9.979 1.00 92.69 71 ARG A O 1
ATOM 540 N N . ARG A 1 72 ? -5.196 -10.111 8.588 1.00 89.50 72 ARG A N 1
ATOM 541 C CA . ARG A 1 72 ? -5.865 -11.265 7.964 1.00 89.50 72 ARG A CA 1
ATOM 542 C C . ARG A 1 72 ? -4.883 -12.176 7.220 1.00 89.50 72 ARG A C 1
ATOM 544 O O . ARG A 1 72 ? -5.127 -13.374 7.143 1.00 89.50 72 ARG A O 1
ATOM 551 N N . ASN A 1 73 ? -3.785 -11.625 6.707 1.00 88.94 73 ASN A N 1
ATOM 552 C CA . ASN A 1 73 ? -2.782 -12.347 5.924 1.00 88.94 73 ASN A CA 1
ATOM 553 C C . ASN A 1 73 ? -1.515 -12.700 6.725 1.00 88.94 73 ASN A C 1
ATOM 555 O O . ASN A 1 73 ? -0.449 -12.892 6.153 1.00 88.94 73 ASN A O 1
ATOM 559 N N . GLY A 1 74 ? -1.620 -12.825 8.053 1.00 90.38 74 GLY A N 1
ATOM 560 C CA . GLY A 1 74 ? -0.535 -13.373 8.876 1.00 90.38 74 GLY A CA 1
ATOM 561 C C . GLY A 1 74 ? 0.433 -12.344 9.459 1.00 90.38 74 GLY A C 1
ATOM 562 O O . GLY A 1 74 ? 1.439 -12.735 10.045 1.00 90.38 74 GLY A O 1
ATOM 563 N N . TYR A 1 75 ? 0.103 -11.051 9.392 1.00 92.25 75 TYR A N 1
ATOM 564 C CA . TYR A 1 75 ? 0.865 -9.971 10.028 1.00 92.25 75 TYR A CA 1
ATOM 565 C C . TYR A 1 75 ? 0.104 -9.382 11.233 1.00 92.25 75 TYR A C 1
ATOM 567 O O . TYR A 1 75 ? -0.346 -8.235 11.183 1.00 92.25 75 TYR A O 1
ATOM 575 N N . PRO A 1 76 ? -0.083 -10.134 12.339 1.00 91.31 76 PRO A N 1
ATOM 576 C CA . PRO A 1 76 ? -0.949 -9.722 13.451 1.00 91.31 76 PRO A CA 1
ATOM 577 C C . PRO A 1 76 ? -0.485 -8.431 14.145 1.00 91.31 76 PRO A C 1
ATOM 579 O O . PRO A 1 76 ? -1.307 -7.675 14.666 1.00 91.31 76 PRO A O 1
ATOM 582 N N . TRP A 1 77 ? 0.822 -8.165 14.122 1.00 88.44 77 TRP A N 1
ATOM 583 C CA . TRP A 1 77 ? 1.453 -7.023 14.787 1.00 88.44 77 TRP A CA 1
ATOM 584 C C . TRP A 1 77 ? 1.642 -5.812 13.875 1.00 88.44 77 TRP A C 1
ATOM 586 O O . TRP A 1 77 ? 1.935 -4.727 14.372 1.00 88.44 77 TRP A O 1
ATOM 596 N N . GLN A 1 78 ? 1.463 -5.974 12.561 1.00 90.62 78 GLN A N 1
ATOM 597 C CA . GLN A 1 78 ? 1.708 -4.889 11.624 1.00 90.62 78 GLN A CA 1
ATOM 598 C C . GLN A 1 78 ? 0.569 -3.875 11.696 1.00 90.62 78 GLN A C 1
ATOM 600 O O . GLN A 1 78 ? -0.604 -4.208 11.511 1.00 90.62 78 GLN A O 1
ATOM 605 N N . GLN A 1 79 ? 0.931 -2.625 11.964 1.00 91.12 79 GLN A N 1
ATOM 606 C CA . GLN A 1 79 ? 0.018 -1.495 11.969 1.00 91.12 79 GLN A CA 1
ATOM 607 C C . GLN A 1 79 ? 0.458 -0.514 10.891 1.00 91.12 79 GLN A C 1
ATOM 609 O O . GLN A 1 79 ? 1.411 0.240 11.080 1.00 91.12 79 GLN A O 1
ATOM 614 N N . CYS A 1 80 ? -0.256 -0.504 9.769 1.00 91.81 80 CYS A N 1
ATOM 615 C CA . CYS A 1 80 ? 0.005 0.467 8.718 1.00 91.81 80 CYS A CA 1
ATOM 616 C C . CYS A 1 80 ? -0.531 1.836 9.113 1.00 91.81 80 CYS A C 1
ATOM 618 O O . CYS A 1 80 ? -1.631 1.970 9.661 1.00 91.81 80 CYS A O 1
ATOM 620 N N . ARG A 1 81 ? 0.250 2.865 8.800 1.00 93.69 81 ARG A N 1
ATOM 621 C CA . ARG A 1 81 ? -0.093 4.266 9.021 1.00 93.69 81 ARG A CA 1
ATOM 622 C C . ARG A 1 81 ? 0.075 5.014 7.705 1.00 93.69 81 ARG A C 1
ATOM 624 O O . ARG A 1 81 ? 0.905 4.639 6.888 1.00 93.69 81 ARG A O 1
ATOM 631 N N . GLY A 1 82 ? -0.735 6.044 7.500 1.00 94.19 82 GLY A N 1
ATOM 632 C CA . GLY A 1 82 ? -0.729 6.811 6.262 1.00 94.19 82 GLY A CA 1
ATOM 633 C C . GLY A 1 82 ? -1.313 6.053 5.067 1.00 94.19 82 GLY A C 1
ATOM 634 O O . GLY A 1 82 ? -2.053 5.070 5.192 1.00 94.19 82 GLY A O 1
ATOM 635 N N . LEU A 1 83 ? -1.035 6.581 3.883 1.00 94.56 83 LEU A N 1
ATOM 636 C CA . LEU A 1 83 ? -1.514 6.034 2.622 1.00 94.56 83 LEU A CA 1
ATOM 637 C C . LEU A 1 83 ? -0.778 4.729 2.308 1.00 94.56 83 LEU A C 1
ATOM 639 O O . LEU A 1 83 ? 0.437 4.640 2.444 1.00 94.56 83 LEU A O 1
ATOM 643 N N . VAL A 1 84 ? -1.537 3.722 1.892 1.00 94.38 84 VAL A N 1
ATOM 644 C CA . VAL A 1 84 ? -1.014 2.409 1.513 1.00 94.38 84 VAL A CA 1
ATOM 645 C C . VAL A 1 84 ? -1.392 2.111 0.073 1.00 94.38 84 VAL A C 1
ATOM 647 O O . VAL A 1 84 ? -2.488 2.460 -0.362 1.00 94.38 84 VAL A O 1
ATOM 650 N N . VAL A 1 85 ? -0.503 1.459 -0.666 1.00 94.00 85 VAL A N 1
ATOM 651 C CA . VAL A 1 85 ? -0.724 1.090 -2.061 1.00 94.00 85 VAL A CA 1
ATOM 652 C C . VAL A 1 85 ? -0.615 -0.424 -2.228 1.00 94.00 85 VAL A C 1
ATOM 654 O O . VAL A 1 85 ? 0.329 -1.034 -1.737 1.00 94.00 85 VAL A O 1
ATOM 657 N N . LEU A 1 86 ? -1.583 -1.034 -2.916 1.00 91.88 86 LEU A N 1
ATOM 658 C CA . LEU A 1 86 ? -1.580 -2.456 -3.260 1.00 91.88 86 LEU A CA 1
ATOM 659 C C . LEU A 1 86 ? -1.278 -2.652 -4.744 1.00 91.88 86 LEU A C 1
ATOM 661 O O . LEU A 1 86 ? -2.032 -2.176 -5.598 1.00 91.88 86 LEU A O 1
ATOM 665 N N . CYS A 1 87 ? -0.227 -3.414 -5.027 1.00 89.56 87 CYS A N 1
ATOM 666 C CA . CYS A 1 87 ? 0.238 -3.730 -6.376 1.00 89.56 87 CYS A CA 1
ATOM 667 C C . CYS A 1 87 ? 0.465 -5.238 -6.515 1.00 89.56 87 CYS A C 1
ATOM 669 O O . CYS A 1 87 ? 0.678 -5.929 -5.521 1.00 89.56 87 CYS A O 1
ATOM 671 N N . ALA A 1 88 ? 0.460 -5.752 -7.742 1.00 87.94 88 ALA A N 1
ATOM 672 C CA . ALA A 1 88 ? 1.097 -7.036 -8.023 1.00 87.94 88 ALA A CA 1
ATOM 673 C C . ALA A 1 88 ? 2.612 -6.834 -8.198 1.00 87.94 88 ALA A C 1
ATOM 675 O O . ALA A 1 88 ? 3.093 -5.700 -8.227 1.00 87.94 88 ALA A O 1
ATOM 676 N N . HIS A 1 89 ? 3.354 -7.927 -8.352 1.00 85.62 89 HIS A N 1
ATOM 677 C CA . HIS A 1 89 ? 4.765 -7.886 -8.728 1.00 85.62 89 HIS A CA 1
ATOM 678 C C . HIS A 1 89 ? 5.065 -8.786 -9.932 1.00 85.62 89 HIS A C 1
ATOM 680 O O . HIS A 1 89 ? 4.346 -9.754 -10.202 1.00 85.62 89 HIS A O 1
ATOM 686 N N . THR A 1 90 ? 6.135 -8.476 -10.664 1.00 82.94 90 THR A N 1
ATOM 687 C CA . THR A 1 90 ? 6.732 -9.393 -11.645 1.00 82.94 90 THR A CA 1
ATOM 688 C C . THR A 1 90 ? 7.475 -10.535 -10.933 1.00 82.94 90 THR A C 1
ATOM 690 O O . THR A 1 90 ? 7.742 -10.432 -9.734 1.00 82.94 90 THR A O 1
ATOM 693 N N . PRO A 1 91 ? 7.854 -11.626 -11.628 1.00 78.19 91 PRO A N 1
AT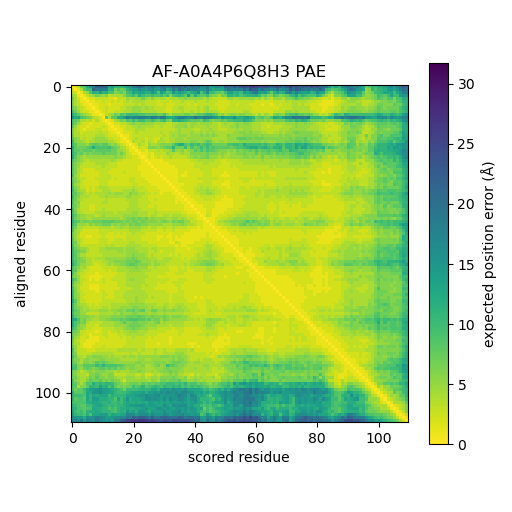OM 694 C CA . PRO A 1 91 ? 8.707 -12.672 -11.050 1.00 78.19 91 PRO A CA 1
ATOM 695 C C . PRO A 1 91 ? 10.041 -12.153 -10.490 1.00 78.19 91 PRO A C 1
ATOM 697 O O . PRO A 1 91 ? 10.613 -12.757 -9.587 1.00 78.19 91 PRO A O 1
ATOM 700 N N . GLU A 1 92 ? 10.524 -11.027 -11.012 1.00 80.75 92 GLU A N 1
ATOM 701 C CA . GLU A 1 92 ? 11.734 -10.329 -10.576 1.00 80.75 92 GLU A CA 1
ATOM 702 C C . GLU A 1 92 ? 11.486 -9.383 -9.384 1.00 80.75 92 GLU A C 1
ATOM 704 O O . GLU A 1 92 ? 12.428 -8.775 -8.881 1.00 80.75 92 GLU A O 1
ATOM 709 N N . GLY A 1 93 ? 10.236 -9.257 -8.922 1.00 77.25 93 GLY A N 1
ATOM 710 C CA . GLY A 1 93 ? 9.845 -8.447 -7.767 1.00 77.25 93 GLY A CA 1
ATOM 711 C C . GLY A 1 93 ? 9.526 -6.981 -8.077 1.00 77.25 93 GLY A C 1
ATOM 712 O O . GLY A 1 93 ? 9.402 -6.182 -7.151 1.00 77.25 93 GLY A O 1
ATOM 713 N N . ALA A 1 94 ? 9.398 -6.591 -9.351 1.00 82.81 94 ALA A N 1
ATOM 714 C CA . ALA A 1 94 ? 9.056 -5.214 -9.710 1.00 82.81 94 ALA A CA 1
ATOM 715 C C . ALA A 1 94 ? 7.546 -4.960 -9.542 1.00 82.81 94 ALA A C 1
ATOM 717 O O . ALA A 1 94 ? 6.756 -5.785 -10.006 1.00 82.81 94 ALA A O 1
ATOM 718 N N . PRO A 1 95 ? 7.116 -3.833 -8.940 1.00 83.12 95 PRO A N 1
ATOM 719 C CA . PRO A 1 95 ? 5.698 -3.538 -8.763 1.00 83.12 95 PRO A CA 1
ATOM 720 C C . PRO A 1 95 ? 5.011 -3.355 -10.114 1.00 83.12 95 PRO A C 1
ATOM 722 O O . PRO A 1 95 ? 5.534 -2.666 -10.984 1.00 83.12 95 PRO A O 1
ATOM 725 N N . ILE A 1 96 ? 3.818 -3.919 -10.270 1.00 84.75 96 ILE A N 1
ATOM 726 C CA . ILE A 1 96 ? 2.962 -3.785 -11.451 1.00 84.75 96 ILE A CA 1
ATOM 727 C C . ILE A 1 96 ? 1.498 -3.628 -11.038 1.00 84.75 96 ILE A C 1
ATOM 729 O O . ILE A 1 96 ? 1.101 -3.941 -9.914 1.00 84.75 96 ILE A O 1
ATOM 733 N N . ASP A 1 97 ? 0.675 -3.159 -11.967 1.00 81.25 97 ASP A N 1
ATOM 734 C CA . ASP A 1 97 ? -0.764 -3.074 -11.757 1.00 81.25 97 ASP A CA 1
ATOM 735 C C . ASP A 1 97 ? -1.393 -4.454 -11.470 1.00 81.25 97 ASP A C 1
ATOM 737 O O . ASP A 1 97 ? -1.010 -5.468 -12.062 1.00 81.25 97 ASP A O 1
ATOM 741 N N . LEU A 1 98 ? -2.419 -4.499 -10.611 1.00 75.12 98 LEU A N 1
ATOM 742 C CA . LEU A 1 98 ? -3.220 -5.703 -10.390 1.00 75.12 98 LEU A CA 1
ATOM 743 C C . LEU A 1 98 ? -4.032 -6.017 -11.657 1.00 75.12 98 LEU A C 1
ATOM 745 O O . LEU A 1 98 ? -4.741 -5.146 -12.180 1.00 75.12 98 LEU A O 1
ATOM 749 N N . PRO A 1 99 ? -4.019 -7.271 -12.137 1.00 69.44 99 PRO A N 1
ATOM 750 C CA . PRO A 1 99 ? -4.973 -7.721 -13.138 1.00 69.44 99 PRO A CA 1
ATOM 751 C C . PRO A 1 99 ? -6.411 -7.530 -12.629 1.00 69.44 99 PRO A C 1
ATOM 753 O O . PRO A 1 99 ? -6.727 -7.922 -11.508 1.00 69.44 99 PRO A O 1
ATOM 756 N N . LEU A 1 100 ? -7.308 -7.000 -13.467 1.00 63.47 100 LEU A N 1
ATOM 757 C CA . LEU A 1 100 ? -8.717 -6.692 -13.140 1.00 63.47 100 LEU A CA 1
ATOM 758 C C . LEU A 1 100 ? -9.489 -7.844 -12.461 1.00 63.47 100 LEU A C 1
ATOM 760 O O . LEU A 1 100 ? -10.376 -7.616 -11.647 1.00 63.47 100 LEU A O 1
ATOM 764 N N . ALA A 1 101 ? -9.149 -9.096 -12.776 1.00 61.00 101 ALA A N 1
ATOM 765 C CA . ALA A 1 101 ? -9.769 -10.270 -12.161 1.00 61.00 101 ALA A CA 1
ATOM 766 C C . ALA A 1 101 ? -9.424 -10.442 -10.664 1.00 61.00 101 ALA A C 1
ATOM 768 O O . ALA A 1 101 ? -10.131 -11.149 -9.951 1.00 61.00 101 ALA A O 1
ATOM 769 N N . GLN A 1 102 ? -8.342 -9.819 -10.186 1.00 62.00 102 GLN A N 1
ATOM 770 C CA . GLN A 1 102 ? -7.806 -9.994 -8.832 1.00 62.00 102 GLN A CA 1
ATOM 771 C C . GLN A 1 102 ? -8.225 -8.878 -7.867 1.00 62.00 102 GLN A C 1
ATOM 773 O O . GLN A 1 102 ? -8.383 -9.141 -6.675 1.00 62.00 102 GLN A O 1
ATOM 778 N N . SER A 1 103 ? -8.475 -7.660 -8.357 1.00 60.69 103 SER A N 1
ATOM 779 C CA . SER A 1 103 ? -8.893 -6.531 -7.511 1.00 60.69 103 SER A CA 1
ATOM 780 C C . SER A 1 103 ? -10.223 -6.797 -6.795 1.00 60.69 103 SER A C 1
ATOM 782 O O . SER A 1 103 ? -10.353 -6.515 -5.605 1.00 60.69 103 SER A O 1
ATOM 784 N N . GLY A 1 104 ? -11.181 -7.429 -7.481 1.00 58.84 104 GLY A N 1
ATOM 785 C CA . GLY A 1 104 ? -12.473 -7.804 -6.899 1.00 58.84 104 GLY A CA 1
ATOM 786 C C . GLY A 1 104 ? -12.383 -8.888 -5.817 1.00 58.84 104 GLY A C 1
ATOM 787 O O . GLY A 1 104 ? -13.168 -8.876 -4.872 1.00 58.84 104 GLY A O 1
ATOM 788 N N . GLN A 1 105 ? -11.411 -9.803 -5.908 1.00 61.00 105 GLN A N 1
ATOM 789 C CA . GLN A 1 105 ? -11.226 -10.871 -4.916 1.00 61.00 105 GLN A CA 1
ATOM 790 C C . GLN A 1 105 ? -10.541 -10.382 -3.639 1.00 61.00 105 GLN A C 1
ATOM 792 O O . GLN A 1 105 ? -10.797 -10.927 -2.567 1.00 61.00 105 GLN A O 1
ATOM 797 N N . LEU A 1 106 ? -9.699 -9.349 -3.734 1.00 62.16 106 LEU A N 1
ATOM 798 C CA . LEU A 1 106 ? -9.014 -8.778 -2.573 1.00 62.16 106 LEU A CA 1
ATOM 799 C C . LEU A 1 106 ? -9.975 -8.106 -1.581 1.00 62.16 106 LEU A C 1
ATOM 801 O O . LEU A 1 106 ? -9.708 -8.090 -0.379 1.00 62.16 106 LEU A O 1
ATOM 805 N N . LEU A 1 107 ? -11.076 -7.547 -2.087 1.00 62.34 107 LEU A N 1
ATOM 806 C CA . LEU A 1 107 ? -12.040 -6.764 -1.309 1.00 62.34 107 LEU A CA 1
ATOM 807 C C . LEU A 1 107 ? -13.305 -7.549 -0.930 1.00 62.34 107 LEU A C 1
ATOM 809 O O . LEU A 1 107 ? -14.122 -7.050 -0.157 1.00 62.34 107 LEU A O 1
ATOM 813 N N . ALA A 1 108 ? -13.475 -8.772 -1.438 1.00 51.94 108 ALA A N 1
ATOM 814 C CA . ALA A 1 108 ? -14.611 -9.613 -1.086 1.00 51.94 108 ALA A CA 1
ATOM 815 C C . ALA A 1 108 ? -14.414 -10.282 0.297 1.00 51.94 108 ALA A C 1
ATOM 817 O O . ALA A 1 108 ? -13.327 -10.806 0.591 1.00 51.94 108 ALA A O 1
ATOM 818 N N . PRO A 1 109 ? -15.447 -10.314 1.164 1.00 45.09 109 PRO A N 1
ATOM 819 C CA . PRO A 1 109 ? -15.470 -11.261 2.275 1.00 45.09 109 PRO A CA 1
ATOM 820 C C . PRO A 1 109 ? -15.465 -12.685 1.693 1.00 45.09 109 PRO A C 1
ATOM 822 O O . PRO A 1 109 ? -16.213 -12.965 0.758 1.00 45.09 109 PRO A O 1
ATOM 825 N N . GLN A 1 110 ? -14.577 -13.544 2.202 1.00 47.50 110 GLN A N 1
ATOM 826 C CA . GLN A 1 110 ? -14.591 -14.983 1.893 1.00 47.50 110 GLN A CA 1
ATOM 827 C C . GLN A 1 110 ? -15.554 -15.665 2.856 1.00 47.50 110 GLN A C 1
ATOM 829 O O . GLN A 1 110 ? -15.488 -15.293 4.053 1.00 47.50 110 GLN A O 1
#

Mean predicted aligned error: 5.54 Å

Solvent-accessible surface area (backbone atoms only — not comparable to full-atom values): 6164 Å² total; per-residue (Å²): 119,52,38,22,43,36,40,40,45,92,56,68,74,42,79,45,72,68,59,96,44,70,72,52,27,55,55,46,49,36,62,73,50,68,41,93,48,81,37,77,43,73,55,50,102,63,33,33,39,37,34,36,65,54,20,72,84,71,64,42,54,64,12,62,67,61,20,51,52,37,34,75,52,76,32,78,82,54,75,44,26,32,38,33,38,38,29,18,54,46,99,88,67,48,72,38,49,26,54,60,84,51,60,64,61,75,74,47,87,130

Secondary structure (DSSP, 8-state):
-EEEEEE-TTS-EEEE---SSHHHHHHHHHHHHT-SSEEEEEEETTEEEEEETTTTTTTPPB-HHHHHHHHHTT-TT---BS-EEEEEE-TT--EEPEEHHHHHHHHS--

Radius of gyration: 12.92 Å; Cα contacts (8 Å, |Δi|>4): 203; chains: 1; bounding box: 28×26×33 Å

Nearest PDB structures (foldseek):
  5vpj-assembly1_B  TM=2.460E-01  e=1.383E+00  Actinomadura verrucosospora

Organism: NCBI:txid2498135

Foldseek 3Di:
DFWKWKQFLVDDTDTDFFDPDLVSRVVVLCVSQVEPDWDWDALDPWKIKIHHPCLVVVVAAWRVVVQVSSCVSPNVPDTGGGMMMMFTADPVGGGHGHDPVVVVVSPDDD